Protein AF-A0A7J7EU77-F1 (afdb_monomer_lite)

Structure (mmCIF, N/CA/C/O backbone):
data_AF-A0A7J7EU77-F1
#
_entry.id   AF-A0A7J7EU77-F1
#
loop_
_atom_site.group_PDB
_atom_site.id
_atom_site.type_symbol
_atom_site.label_atom_id
_atom_site.label_alt_id
_atom_site.label_comp_id
_atom_site.label_asym_id
_atom_site.label_entity_id
_atom_site.label_seq_id
_atom_site.pdbx_PDB_ins_code
_atom_site.Cartn_x
_atom_site.Cartn_y
_atom_site.Cartn_z
_atom_site.occupancy
_atom_site.B_iso_or_equiv
_atom_site.auth_seq_id
_atom_site.auth_comp_id
_atom_site.auth_asym_id
_atom_site.auth_atom_id
_atom_site.pdbx_PDB_model_num
ATOM 1 N N . HIS A 1 1 ? -11.192 7.114 7.124 1.00 90.88 1 HIS A N 1
ATOM 2 C CA . HIS A 1 1 ? -9.853 6.701 7.585 1.00 90.88 1 HIS A CA 1
ATOM 3 C C . HIS A 1 1 ? -9.084 7.940 8.050 1.00 90.88 1 HIS A C 1
ATOM 5 O O . HIS A 1 1 ? -9.109 8.918 7.309 1.00 90.88 1 HIS A O 1
ATOM 11 N N . PRO A 1 2 ? -8.477 7.961 9.256 1.00 92.75 2 PRO A N 1
ATOM 12 C CA . PRO A 1 2 ? -7.804 9.153 9.795 1.00 92.75 2 PRO A CA 1
ATOM 13 C C . PRO A 1 2 ? -6.610 9.651 8.966 1.00 92.75 2 PRO A C 1
ATOM 15 O O . PRO A 1 2 ? -6.381 10.853 8.913 1.00 92.75 2 PRO A O 1
ATOM 18 N N . GLY A 1 3 ? -5.889 8.756 8.280 1.00 91.56 3 GLY A N 1
ATOM 19 C CA . GLY A 1 3 ? -4.746 9.103 7.419 1.00 91.56 3 GLY A CA 1
ATOM 20 C C . GLY A 1 3 ? -5.113 9.650 6.032 1.00 91.56 3 GLY A C 1
ATOM 21 O O . GLY A 1 3 ? -4.247 9.738 5.171 1.00 91.56 3 GLY A O 1
ATOM 22 N N . GLY A 1 4 ? -6.386 9.981 5.790 1.00 96.06 4 GLY A N 1
ATOM 23 C CA . GLY A 1 4 ? -6.882 10.405 4.477 1.00 96.06 4 GLY A CA 1
ATOM 24 C C . GLY A 1 4 ? -7.271 9.240 3.561 1.00 96.06 4 GLY A C 1
ATOM 25 O O . GLY A 1 4 ? -7.114 8.069 3.918 1.00 96.06 4 GLY A O 1
ATOM 26 N N . GLU A 1 5 ? -7.842 9.571 2.399 1.00 95.00 5 GLU A N 1
ATOM 27 C CA . GLU A 1 5 ? -8.309 8.594 1.400 1.00 95.00 5 GLU A CA 1
ATOM 28 C C . GLU A 1 5 ? -7.239 8.200 0.377 1.00 95.00 5 GLU A C 1
ATOM 30 O O . GLU A 1 5 ? -7.287 7.087 -0.139 1.00 95.00 5 GLU A O 1
ATOM 35 N N . GLU A 1 6 ? -6.268 9.080 0.108 1.00 94.94 6 GLU A N 1
ATOM 36 C CA . GLU A 1 6 ? -5.254 8.867 -0.933 1.00 94.94 6 GLU A CA 1
ATOM 37 C C . GLU A 1 6 ? -4.484 7.565 -0.701 1.00 94.94 6 GLU A C 1
ATOM 39 O O . GLU A 1 6 ? -4.427 6.711 -1.578 1.00 94.94 6 GLU A O 1
ATOM 44 N N . VAL A 1 7 ? -4.032 7.352 0.536 1.00 93.31 7 VAL A N 1
ATOM 45 C CA . VAL A 1 7 ? -3.295 6.148 0.946 1.00 93.31 7 VAL A CA 1
ATOM 46 C C . VAL A 1 7 ? -4.091 4.855 0.759 1.00 93.31 7 VAL A C 1
ATOM 48 O O . VAL A 1 7 ? -3.511 3.793 0.567 1.00 93.31 7 VAL A O 1
ATOM 51 N N . LEU A 1 8 ? -5.426 4.922 0.798 1.00 94.50 8 LEU A N 1
ATOM 52 C CA . LEU A 1 8 ? -6.279 3.765 0.518 1.00 94.50 8 LEU A CA 1
ATOM 53 C C . LEU A 1 8 ? -6.445 3.555 -0.985 1.00 94.50 8 LEU A C 1
ATOM 55 O O . LEU A 1 8 ? -6.497 2.419 -1.448 1.00 94.50 8 LEU A O 1
ATOM 59 N N . ARG A 1 9 ? -6.545 4.650 -1.744 1.00 94.81 9 ARG A N 1
ATOM 60 C CA . ARG A 1 9 ? -6.725 4.615 -3.194 1.00 94.81 9 ARG A CA 1
ATOM 61 C C . ARG A 1 9 ? -5.478 4.099 -3.904 1.00 94.81 9 ARG A C 1
ATOM 63 O O . ARG A 1 9 ? -5.613 3.327 -4.845 1.00 94.81 9 ARG A O 1
ATOM 70 N N . GLU A 1 10 ? -4.294 4.473 -3.429 1.00 93.50 10 GLU A N 1
ATOM 71 C CA . GLU A 1 10 ? -3.010 3.981 -3.943 1.00 93.50 10 GLU A CA 1
ATOM 72 C C . GLU A 1 10 ? -2.854 2.460 -3.799 1.00 93.50 10 GLU A C 1
ATOM 74 O O . GLU A 1 10 ? -2.223 1.829 -4.640 1.00 93.50 10 GLU A O 1
ATOM 79 N N . GLN A 1 11 ? -3.455 1.866 -2.763 1.00 93.12 11 GLN A N 1
ATOM 80 C CA . GLN A 1 11 ? -3.389 0.427 -2.479 1.00 93.12 11 GLN A CA 1
ATOM 81 C C . GLN A 1 11 ? -4.646 -0.342 -2.931 1.00 93.12 11 GLN A C 1
ATOM 83 O O . GLN A 1 11 ? -4.772 -1.547 -2.702 1.00 93.12 11 GLN A O 1
ATOM 88 N N . ALA A 1 12 ? -5.612 0.336 -3.559 1.00 93.81 12 ALA A N 1
ATOM 89 C CA . ALA A 1 12 ? -6.883 -0.267 -3.934 1.00 93.81 12 ALA A CA 1
ATOM 90 C C . ALA A 1 12 ? -6.695 -1.379 -4.981 1.00 93.81 12 ALA A C 1
ATOM 92 O O . ALA A 1 12 ? -6.068 -1.185 -6.018 1.00 93.81 12 ALA A O 1
ATOM 93 N N . GLY A 1 13 ? -7.291 -2.547 -4.724 1.00 92.56 13 GLY A N 1
ATOM 94 C CA . GLY A 1 13 ? -7.201 -3.711 -5.612 1.00 92.56 13 GLY A CA 1
ATOM 95 C C . GLY A 1 13 ? -5.917 -4.537 -5.465 1.00 92.56 13 GLY A C 1
ATOM 96 O O . GLY A 1 13 ? -5.785 -5.547 -6.153 1.00 92.56 13 GLY A O 1
ATOM 97 N N . GLY A 1 14 ? -5.002 -4.139 -4.576 1.00 91.69 14 GLY A N 1
ATOM 98 C CA . GLY A 1 14 ? -3.803 -4.896 -4.217 1.00 91.69 14 GLY A CA 1
ATOM 99 C C . GLY A 1 14 ? -3.865 -5.494 -2.808 1.00 91.69 14 GLY A C 1
ATOM 100 O O . GLY A 1 14 ? -4.875 -5.391 -2.109 1.00 91.69 14 GLY A O 1
ATOM 101 N N . ASP A 1 15 ? -2.760 -6.116 -2.395 1.00 93.69 15 ASP A N 1
ATOM 102 C CA . ASP A 1 15 ? -2.511 -6.465 -0.995 1.00 93.69 15 ASP A CA 1
ATOM 103 C C . ASP A 1 15 ? -1.801 -5.298 -0.301 1.00 93.69 15 ASP A C 1
ATOM 105 O O . ASP A 1 15 ? -0.724 -4.890 -0.723 1.00 93.69 15 ASP A O 1
ATOM 109 N N . ALA A 1 16 ? -2.411 -4.764 0.756 1.00 94.19 16 ALA A N 1
ATOM 110 C CA . ALA A 1 16 ? -1.887 -3.627 1.516 1.00 94.19 16 ALA A CA 1
ATOM 111 C C . ALA A 1 16 ? -1.308 -4.050 2.880 1.00 94.19 16 ALA A C 1
ATOM 113 O O . ALA A 1 16 ? -1.199 -3.222 3.787 1.00 94.19 16 ALA A O 1
ATOM 114 N N . THR A 1 17 ? -1.001 -5.343 3.064 1.00 93.88 17 THR A N 1
ATOM 115 C CA . THR A 1 17 ? -0.607 -5.903 4.366 1.00 93.88 17 THR A CA 1
ATOM 116 C C . THR A 1 17 ? 0.692 -5.274 4.875 1.00 93.88 17 THR A C 1
ATOM 118 O O . THR A 1 17 ? 0.768 -4.895 6.041 1.00 93.88 17 THR A O 1
ATOM 121 N N . GLU A 1 18 ? 1.687 -5.091 4.003 1.00 92.06 18 GLU A N 1
ATOM 122 C CA . GLU A 1 18 ? 2.967 -4.459 4.351 1.00 92.06 18 GLU A CA 1
ATOM 123 C C . GLU A 1 18 ? 2.772 -3.016 4.836 1.00 92.06 18 GLU A C 1
ATOM 125 O O . GLU A 1 18 ? 3.143 -2.694 5.963 1.00 92.06 18 GLU A O 1
ATOM 130 N N . ASN A 1 19 ? 2.106 -2.171 4.039 1.00 92.31 19 ASN A N 1
ATOM 131 C CA . ASN A 1 19 ? 1.818 -0.781 4.405 1.00 92.31 19 ASN A CA 1
ATOM 132 C C . ASN A 1 19 ? 1.010 -0.679 5.707 1.00 92.31 19 ASN A C 1
ATOM 134 O O . ASN A 1 19 ? 1.206 0.245 6.494 1.00 92.31 19 ASN A O 1
ATOM 138 N N . PHE A 1 20 ? 0.082 -1.611 5.942 1.00 94.06 20 PHE A N 1
ATOM 139 C CA . PHE A 1 20 ? -0.734 -1.616 7.151 1.00 94.06 20 PHE A CA 1
ATOM 140 C C . PHE A 1 20 ? 0.085 -1.920 8.415 1.00 94.06 20 PHE A C 1
ATOM 142 O O . PHE A 1 20 ? -0.129 -1.269 9.446 1.00 94.06 20 PHE A O 1
ATOM 149 N N . GLU A 1 21 ? 1.005 -2.887 8.342 1.00 94.25 21 GLU A N 1
ATOM 150 C CA . GLU A 1 21 ? 1.880 -3.269 9.457 1.00 94.25 21 GLU A CA 1
ATOM 151 C C . GLU A 1 21 ? 3.007 -2.250 9.685 1.00 94.25 21 GLU A C 1
ATOM 153 O O . GLU A 1 21 ? 3.304 -1.947 10.839 1.00 94.25 21 GLU A O 1
ATOM 158 N N . ASP A 1 22 ? 3.571 -1.660 8.623 1.00 94.81 22 ASP A N 1
ATOM 159 C CA . ASP A 1 22 ? 4.621 -0.628 8.707 1.00 94.81 22 ASP A CA 1
ATOM 160 C C . ASP A 1 22 ? 4.143 0.631 9.449 1.00 94.81 22 ASP A C 1
ATOM 162 O O . ASP A 1 22 ? 4.846 1.185 10.294 1.00 94.81 22 ASP A O 1
ATOM 166 N N . VAL A 1 23 ? 2.889 1.036 9.222 1.00 93.62 23 VAL A N 1
ATOM 167 C CA . VAL A 1 23 ? 2.271 2.161 9.944 1.00 93.62 23 VAL A CA 1
ATOM 168 C C . VAL A 1 23 ? 2.041 1.842 11.428 1.00 93.62 23 VAL A C 1
ATOM 170 O O . VAL A 1 23 ? 1.982 2.757 12.251 1.00 93.62 23 VAL A O 1
ATOM 173 N N . GLY A 1 24 ? 1.902 0.565 11.799 1.00 94.31 24 GLY A N 1
ATOM 174 C CA . GLY A 1 24 ? 1.698 0.158 13.190 1.00 94.31 24 GLY A CA 1
ATOM 175 C C . GLY A 1 24 ? 0.343 0.592 13.761 1.00 94.31 24 GLY A C 1
ATOM 176 O O . GLY A 1 24 ? 0.271 1.264 14.792 1.00 94.31 24 GLY A O 1
ATOM 177 N N . HIS A 1 25 ? -0.752 0.215 13.096 1.00 94.81 25 HIS A N 1
ATOM 178 C CA . HIS A 1 25 ? -2.111 0.542 13.538 1.00 94.81 25 HIS A CA 1
ATOM 179 C C . HIS A 1 25 ? -2.433 0.000 14.944 1.00 94.81 25 HIS A C 1
ATOM 181 O O . HIS A 1 25 ? -2.039 -1.106 15.320 1.00 94.81 25 HIS A O 1
ATOM 187 N N . SER A 1 26 ? -3.216 0.763 15.715 1.00 96.31 26 SER A N 1
ATOM 188 C CA . SER A 1 26 ? -3.657 0.363 17.056 1.00 96.31 26 SER A CA 1
ATOM 189 C C . SER A 1 26 ? -4.531 -0.898 17.038 1.00 96.31 26 SER A C 1
ATOM 191 O O . SER A 1 26 ? -5.112 -1.275 16.015 1.00 96.31 26 SER A O 1
ATOM 193 N N . THR A 1 27 ? -4.678 -1.539 18.200 1.00 96.31 27 THR A N 1
ATOM 194 C CA . THR A 1 27 ? -5.577 -2.691 18.378 1.00 96.31 27 THR A CA 1
ATOM 195 C C . THR A 1 27 ? -7.002 -2.370 17.949 1.00 96.31 27 THR A C 1
ATOM 197 O O . THR A 1 27 ? -7.603 -3.148 17.218 1.00 96.31 27 THR A O 1
ATOM 200 N N . ASP A 1 28 ? -7.500 -1.192 18.312 1.00 96.69 28 ASP A N 1
ATOM 201 C CA . ASP A 1 28 ? -8.857 -0.752 17.993 1.00 96.69 28 ASP A CA 1
ATOM 202 C C . ASP A 1 28 ? -9.037 -0.565 16.481 1.00 96.69 28 ASP A C 1
ATOM 204 O O . ASP A 1 28 ? -10.058 -0.953 15.918 1.00 96.69 28 ASP A O 1
ATOM 208 N N . ALA A 1 29 ? -8.023 -0.033 15.787 1.00 95.88 29 ALA A N 1
ATOM 209 C CA . ALA A 1 29 ? -8.044 0.085 14.330 1.00 95.88 29 ALA A CA 1
ATOM 210 C C . ALA A 1 29 ? -8.043 -1.295 13.647 1.00 95.88 29 ALA A C 1
ATOM 212 O O . ALA A 1 29 ? -8.757 -1.501 12.663 1.00 95.88 29 ALA A O 1
ATOM 213 N N . ARG A 1 30 ? -7.297 -2.262 14.199 1.00 95.56 30 ARG A N 1
ATOM 214 C CA . ARG A 1 30 ? -7.304 -3.667 13.755 1.00 95.56 30 ARG A CA 1
ATOM 215 C C . ARG A 1 30 ? -8.617 -4.384 14.063 1.00 95.56 30 ARG A C 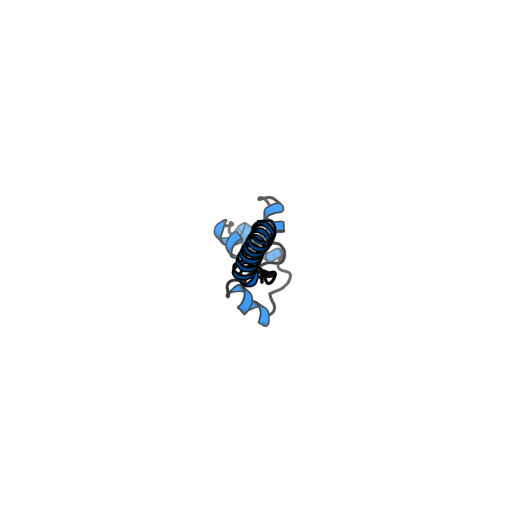1
ATOM 217 O O . ARG A 1 30 ? -8.985 -5.310 13.351 1.00 95.56 30 ARG A O 1
ATOM 224 N N . GLU A 1 31 ? -9.330 -4.010 15.119 1.00 97.00 31 GLU A N 1
ATOM 225 C CA . GLU A 1 31 ? -10.671 -4.539 15.378 1.00 97.00 31 GLU A CA 1
ATOM 226 C C . GLU A 1 31 ? -11.711 -3.920 14.451 1.00 97.00 31 GLU A C 1
ATOM 228 O O . GLU A 1 31 ? -12.551 -4.638 13.908 1.00 97.00 31 GLU A O 1
ATOM 233 N N . LEU A 1 32 ? -11.608 -2.617 14.189 1.00 96.38 32 LEU A N 1
ATOM 234 C CA . LEU A 1 32 ? -12.469 -1.929 13.239 1.00 96.38 32 LEU A CA 1
ATOM 235 C C . LEU A 1 32 ? -12.320 -2.509 11.824 1.00 96.38 32 LEU A C 1
ATOM 237 O O . LEU A 1 32 ? -13.330 -2.704 11.151 1.00 96.38 32 LEU A O 1
ATOM 241 N N . SER A 1 33 ? -11.107 -2.858 11.378 1.00 94.44 33 SER A N 1
ATOM 242 C CA . SER A 1 33 ? -10.900 -3.453 10.046 1.00 94.44 33 SER A CA 1
ATOM 243 C C . SER A 1 33 ? -11.670 -4.764 9.849 1.00 94.44 33 SER A C 1
ATOM 245 O O . SER A 1 33 ? -12.192 -5.006 8.761 1.00 94.44 33 SER A O 1
ATOM 247 N N . LYS A 1 34 ? -11.848 -5.565 10.911 1.00 96.25 34 LYS A N 1
ATOM 248 C CA . LYS A 1 34 ? -12.616 -6.822 10.864 1.00 96.25 34 LYS A CA 1
ATOM 249 C C . LYS A 1 34 ? -14.078 -6.605 10.484 1.00 96.25 34 LYS A C 1
ATOM 251 O O . LYS A 1 34 ? -14.673 -7.474 9.856 1.00 96.25 34 LYS A O 1
ATOM 256 N N . THR A 1 35 ? -14.654 -5.451 10.828 1.00 97.62 35 THR A N 1
ATOM 257 C CA . THR A 1 35 ? -16.044 -5.120 10.466 1.00 97.62 35 THR A CA 1
ATOM 258 C C . THR A 1 35 ? -16.234 -4.841 8.973 1.00 97.62 35 THR A C 1
ATOM 260 O O . THR A 1 35 ? -17.359 -4.904 8.487 1.00 97.62 35 THR A O 1
ATOM 263 N N . PHE A 1 36 ? -15.146 -4.587 8.236 1.00 96.31 36 PHE A N 1
ATOM 264 C CA . PHE A 1 36 ? -15.153 -4.330 6.794 1.00 96.31 36 PHE A CA 1
ATOM 265 C C . PHE A 1 36 ? -14.729 -5.544 5.950 1.00 96.31 36 PHE A C 1
ATOM 267 O O . PHE A 1 36 ? -14.577 -5.423 4.735 1.00 96.31 36 PHE A O 1
ATOM 274 N N . ILE A 1 37 ? -14.548 -6.722 6.559 1.00 96.56 37 ILE A N 1
ATOM 275 C CA . ILE A 1 37 ? -14.246 -7.955 5.823 1.00 96.56 37 ILE A CA 1
ATOM 276 C C . ILE A 1 37 ? -15.492 -8.396 5.048 1.00 96.56 37 ILE A C 1
ATOM 278 O O . ILE A 1 37 ? -16.528 -8.698 5.636 1.00 96.56 37 ILE A O 1
ATOM 282 N N . ILE A 1 38 ? -15.371 -8.477 3.722 1.00 97.50 38 ILE A N 1
ATOM 283 C CA . ILE A 1 38 ? -16.440 -8.941 2.818 1.00 97.50 38 ILE A CA 1
ATOM 284 C C . ILE A 1 38 ? -16.179 -10.338 2.232 1.00 97.50 38 ILE A C 1
ATOM 286 O O . ILE A 1 38 ? -17.054 -10.910 1.587 1.00 97.50 38 ILE A O 1
ATOM 290 N N . GLY A 1 39 ? -14.985 -10.893 2.443 1.00 96.88 39 GLY A N 1
ATOM 291 C CA . GLY A 1 39 ? -14.565 -12.187 1.916 1.00 96.88 39 GLY A CA 1
ATOM 292 C C . GLY A 1 39 ? -13.071 -12.427 2.121 1.00 96.88 39 GLY A C 1
ATOM 293 O O . GLY A 1 39 ? -12.383 -11.618 2.742 1.00 96.88 39 GLY A O 1
ATOM 294 N N . GLU A 1 40 ? -12.573 -13.534 1.578 1.00 95.62 40 GLU A N 1
ATOM 295 C CA . GLU A 1 40 ? -11.152 -13.889 1.588 1.00 95.62 40 GLU A CA 1
ATOM 296 C C . GLU A 1 40 ? -10.643 -14.104 0.162 1.00 95.62 40 GLU A C 1
ATOM 298 O O . GLU A 1 40 ? -11.410 -14.448 -0.740 1.00 95.62 40 GLU A O 1
ATOM 303 N N . LEU A 1 41 ? -9.331 -13.947 -0.036 1.00 94.12 41 LEU A N 1
ATOM 304 C CA . LEU A 1 41 ? -8.713 -14.216 -1.329 1.00 94.12 41 LEU A CA 1
ATOM 305 C C . LEU A 1 41 ? -8.868 -15.692 -1.726 1.00 94.12 41 LEU A C 1
ATOM 307 O O . LEU A 1 41 ? -8.685 -16.603 -0.902 1.00 94.12 41 LEU A O 1
ATOM 311 N N . HIS A 1 42 ? -9.142 -15.906 -3.015 1.00 94.69 42 HIS A N 1
ATOM 312 C CA . HIS A 1 42 ? -9.240 -17.224 -3.629 1.00 94.69 42 HIS A CA 1
ATOM 313 C C . HIS A 1 42 ? -7.975 -18.060 -3.351 1.00 94.69 42 HIS A C 1
ATOM 315 O O . HIS A 1 42 ? -6.863 -17.532 -3.452 1.00 94.69 42 HIS A O 1
ATOM 321 N N . PRO A 1 43 ? -8.102 -19.356 -3.001 1.00 92.06 43 PRO A N 1
ATOM 322 C CA . PRO A 1 43 ? -6.965 -20.201 -2.627 1.00 92.06 43 PRO A CA 1
ATOM 323 C C . PRO A 1 43 ? -5.840 -20.219 -3.671 1.00 92.06 43 PRO A C 1
ATOM 325 O O . PRO A 1 43 ? -4.669 -20.176 -3.293 1.00 92.06 43 PRO A O 1
ATOM 328 N N . ASP A 1 44 ? -6.178 -20.202 -4.961 1.00 92.44 44 ASP A N 1
ATOM 329 C CA . ASP A 1 44 ? -5.193 -20.223 -6.054 1.00 92.44 44 ASP A CA 1
ATOM 330 C C . ASP A 1 44 ? -4.313 -18.960 -6.098 1.00 92.44 44 ASP A C 1
ATOM 332 O O . ASP A 1 44 ? -3.141 -19.017 -6.485 1.00 92.44 44 ASP A O 1
ATOM 336 N N . ASP A 1 45 ? -4.848 -17.821 -5.651 1.00 90.12 45 ASP A N 1
ATOM 337 C CA . ASP A 1 45 ? -4.161 -16.529 -5.693 1.00 90.12 45 ASP A CA 1
ATOM 338 C C . ASP A 1 45 ? -3.333 -16.251 -4.433 1.00 90.12 45 ASP A C 1
ATOM 340 O O 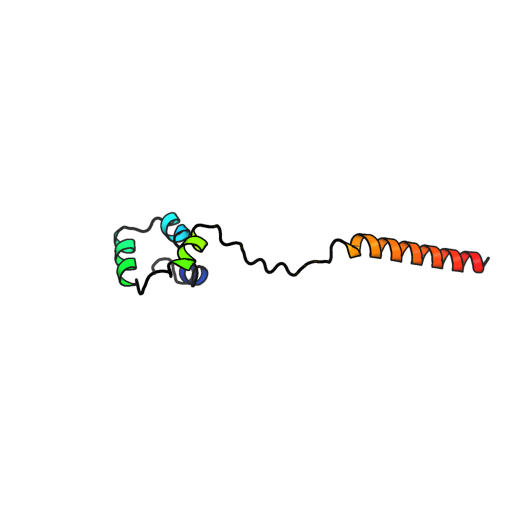. ASP A 1 45 ? -2.403 -15.448 -4.483 1.00 90.12 45 ASP A O 1
ATOM 344 N N . ARG A 1 46 ? -3.569 -16.966 -3.322 1.00 88.94 46 ARG A N 1
ATOM 345 C CA . ARG A 1 46 ? -2.802 -16.796 -2.066 1.00 88.94 46 ARG A CA 1
ATOM 346 C C . ARG A 1 46 ? -1.296 -16.952 -2.271 1.00 88.94 46 ARG A C 1
ATOM 348 O O . ARG A 1 46 ? -0.502 -16.220 -1.693 1.00 88.94 46 ARG A O 1
ATOM 355 N N . SER A 1 47 ? -0.899 -17.872 -3.148 1.00 87.06 47 SER A N 1
ATOM 356 C CA . SER A 1 47 ? 0.511 -18.115 -3.477 1.00 87.06 47 SER A CA 1
ATOM 357 C C . SER A 1 47 ? 1.161 -17.007 -4.319 1.00 87.06 47 SER A C 1
ATOM 359 O O . SER A 1 47 ? 2.387 -16.976 -4.431 1.00 87.06 47 SER A O 1
ATOM 361 N N . LYS A 1 48 ? 0.368 -16.133 -4.953 1.00 83.06 48 LYS A N 1
ATOM 362 C CA . LYS A 1 48 ? 0.853 -15.027 -5.792 1.00 83.06 48 LYS A CA 1
ATOM 363 C C . LYS A 1 48 ? 1.206 -13.788 -4.974 1.00 83.06 48 LYS A C 1
ATOM 365 O O . L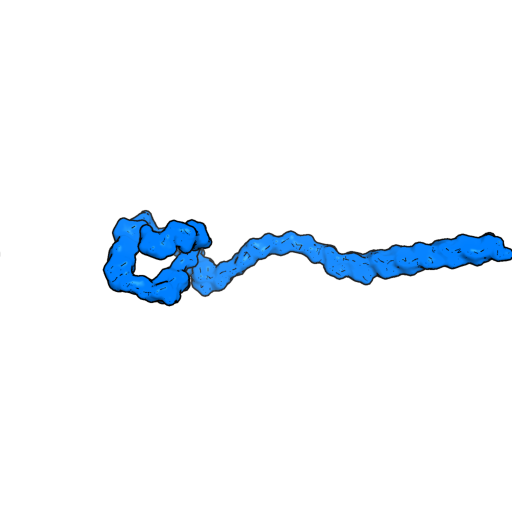YS A 1 48 ? 2.011 -13.007 -5.445 1.00 83.06 48 LYS A O 1
ATOM 370 N N . ILE A 1 49 ? 0.644 -13.638 -3.771 1.00 78.62 49 ILE A N 1
ATOM 371 C CA . ILE A 1 49 ? 0.963 -12.527 -2.858 1.00 78.62 49 ILE A CA 1
ATOM 372 C C . ILE A 1 49 ? 2.270 -12.780 -2.091 1.00 78.62 49 ILE A C 1
ATOM 374 O O . ILE A 1 49 ? 3.009 -11.858 -1.780 1.00 78.62 49 ILE A O 1
ATOM 378 N N . THR A 1 50 ? 2.567 -14.046 -1.770 1.00 64.19 50 THR A N 1
ATOM 379 C CA . THR A 1 50 ? 3.812 -14.434 -1.073 1.00 64.19 50 THR A CA 1
ATOM 380 C C . THR A 1 50 ? 5.031 -14.392 -1.989 1.00 64.19 50 THR A C 1
ATOM 382 O O . THR A 1 50 ? 6.164 -14.243 -1.535 1.00 64.19 50 THR A O 1
ATOM 385 N N . ARG A 1 51 ? 4.808 -14.562 -3.291 1.00 56.97 51 ARG A N 1
ATOM 386 C CA . ARG A 1 51 ? 5.834 -14.319 -4.296 1.00 56.97 51 ARG A CA 1
ATOM 387 C C . ARG A 1 51 ? 5.827 -12.813 -4.549 1.00 56.97 51 ARG A C 1
ATOM 389 O O . ARG A 1 51 ? 4.731 -12.283 -4.696 1.00 56.97 51 ARG A O 1
ATOM 396 N N . PRO A 1 52 ? 6.982 -12.120 -4.579 1.00 53.62 52 PRO A N 1
ATOM 397 C CA . PRO A 1 52 ? 6.991 -10.731 -5.018 1.00 53.62 52 PRO A CA 1
ATOM 398 C C . PRO A 1 52 ? 6.241 -10.709 -6.341 1.00 53.62 52 PRO A C 1
ATOM 400 O O . PRO A 1 52 ? 6.570 -11.508 -7.224 1.00 53.62 52 PRO A O 1
ATOM 403 N N . ALA A 1 53 ? 5.171 -9.911 -6.412 1.00 53.50 53 ALA A N 1
ATOM 404 C CA . ALA A 1 53 ? 4.417 -9.750 -7.637 1.00 53.50 53 ALA A CA 1
ATOM 405 C C . ALA A 1 53 ? 5.461 -9.477 -8.712 1.00 53.50 53 ALA A C 1
ATOM 407 O O . ALA A 1 53 ? 6.185 -8.483 -8.615 1.00 53.50 53 ALA A O 1
ATOM 408 N N . GLU A 1 54 ? 5.620 -10.412 -9.655 1.00 49.16 54 GLU A N 1
ATOM 409 C CA . GLU A 1 54 ? 6.363 -10.138 -10.868 1.00 49.16 54 GLU A CA 1
ATOM 410 C C . GLU A 1 54 ? 5.653 -8.923 -11.416 1.00 49.16 54 GLU A C 1
ATOM 412 O O . GLU A 1 54 ? 4.497 -8.999 -11.844 1.00 49.16 54 GLU A O 1
ATOM 417 N N . THR A 1 55 ? 6.288 -7.769 -11.234 1.00 47.69 55 THR A N 1
ATOM 418 C CA . THR A 1 55 ? 5.839 -6.529 -11.807 1.00 47.69 55 THR A CA 1
ATOM 419 C C . THR A 1 55 ? 5.559 -6.901 -13.244 1.00 47.69 55 THR A C 1
ATOM 421 O O . THR A 1 55 ? 6.455 -7.330 -13.969 1.00 47.69 55 THR A O 1
ATOM 424 N N . LEU A 1 56 ? 4.298 -6.794 -13.653 1.00 48.25 56 LEU A N 1
ATOM 425 C CA . LEU A 1 56 ? 3.958 -6.700 -15.057 1.00 48.25 56 LEU A CA 1
ATOM 426 C C . LEU A 1 56 ? 4.504 -5.342 -15.510 1.00 48.25 56 LEU A C 1
ATOM 428 O O . LEU A 1 56 ? 3.769 -4.419 -15.843 1.00 48.25 56 LEU A O 1
ATOM 432 N N . ILE A 1 57 ? 5.833 -5.211 -15.507 1.00 44.53 57 ILE A N 1
ATOM 433 C CA . ILE A 1 57 ? 6.528 -4.541 -16.576 1.00 44.53 57 ILE A CA 1
ATOM 434 C C . ILE A 1 57 ? 6.000 -5.260 -17.807 1.00 44.53 57 ILE A C 1
ATOM 436 O O . ILE A 1 57 ? 6.480 -6.321 -18.196 1.00 44.53 57 ILE A O 1
ATOM 440 N N . THR A 1 58 ? 4.960 -4.680 -18.405 1.00 40.62 58 THR A N 1
ATOM 441 C CA . THR A 1 58 ? 4.853 -4.644 -19.851 1.00 40.62 58 THR A CA 1
ATOM 4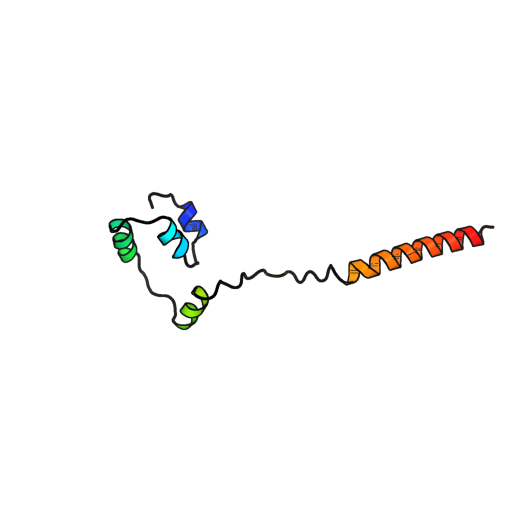42 C C . THR A 1 58 ? 6.196 -4.097 -20.302 1.00 40.62 58 THR A C 1
ATOM 444 O O . THR A 1 58 ? 6.397 -2.890 -20.431 1.00 40.62 58 THR A O 1
ATOM 447 N N . THR A 1 59 ? 7.171 -4.992 -20.442 1.00 45.34 59 THR A N 1
ATOM 448 C CA . THR A 1 59 ? 8.307 -4.778 -21.298 1.00 45.34 59 THR A CA 1
ATOM 449 C C . THR A 1 59 ? 7.651 -4.602 -22.651 1.00 45.34 59 THR A C 1
ATOM 451 O O . THR A 1 59 ? 7.289 -5.571 -23.316 1.00 45.34 59 THR A O 1
ATOM 454 N N . VAL A 1 60 ? 7.395 -3.347 -23.025 1.00 48.59 60 VAL A N 1
ATOM 455 C CA . VAL A 1 60 ? 7.464 -2.994 -24.433 1.00 48.59 60 VAL A CA 1
ATOM 456 C C . VAL A 1 60 ? 8.771 -3.613 -24.881 1.00 48.59 60 VAL A C 1
ATOM 458 O O . VAL A 1 60 ? 9.825 -3.238 -24.364 1.00 48.59 60 VAL A O 1
ATOM 461 N N . ASP A 1 61 ? 8.662 -4.675 -25.672 1.00 52.72 61 ASP A N 1
ATOM 462 C CA . ASP A 1 61 ? 9.786 -5.389 -26.245 1.00 52.72 61 ASP A CA 1
ATOM 463 C C . ASP A 1 61 ? 10.623 -4.327 -26.958 1.00 52.72 61 ASP A C 1
ATOM 465 O O . ASP A 1 61 ? 10.283 -3.820 -28.027 1.00 52.72 61 ASP A O 1
ATOM 469 N N . SER A 1 62 ? 11.614 -3.805 -26.237 1.00 53.81 62 SER A N 1
ATOM 470 C CA . SER A 1 62 ? 12.465 -2.729 -26.705 1.00 53.81 62 SER A CA 1
ATOM 471 C C . SER A 1 62 ? 13.584 -3.420 -27.438 1.00 53.81 62 SER A C 1
ATOM 473 O O . SER A 1 62 ? 14.735 -3.444 -27.009 1.00 53.81 62 SER A O 1
ATOM 475 N N . ASP A 1 63 ? 13.209 -3.949 -28.594 1.00 58.16 63 ASP A N 1
ATOM 476 C CA . ASP A 1 63 ? 14.071 -4.488 -29.632 1.00 58.16 63 ASP A CA 1
ATOM 477 C C . ASP A 1 63 ? 14.988 -3.390 -30.225 1.00 58.16 63 ASP A C 1
ATOM 479 O O . ASP A 1 63 ? 15.579 -3.550 -31.282 1.00 58.16 63 ASP A O 1
ATOM 483 N N . SER A 1 64 ? 15.123 -2.223 -29.578 1.00 59.09 64 SER A N 1
ATOM 484 C CA . SER A 1 64 ? 15.853 -1.041 -30.046 1.00 59.09 64 SER A CA 1
ATOM 485 C C . SER A 1 64 ? 17.363 -1.090 -29.794 1.00 59.09 64 SER A C 1
ATOM 487 O O . SER A 1 64 ? 18.096 -0.290 -30.376 1.00 59.09 64 SER A O 1
ATOM 489 N N . SER A 1 65 ? 17.857 -2.034 -28.986 1.00 67.88 65 SER A N 1
ATOM 490 C CA . SER A 1 65 ? 19.273 -2.077 -28.581 1.00 67.88 65 SER A CA 1
ATOM 491 C C . SER A 1 65 ? 20.190 -2.819 -29.566 1.00 67.88 65 SER A C 1
ATOM 493 O O . SER A 1 65 ? 21.349 -2.439 -29.725 1.00 67.88 65 SER A O 1
ATOM 495 N N . TRP A 1 66 ? 19.707 -3.859 -30.257 1.00 71.94 66 TRP A N 1
ATOM 496 C CA . TRP A 1 66 ? 20.567 -4.709 -31.097 1.00 71.94 66 TRP A CA 1
ATOM 497 C C . TRP A 1 66 ? 20.768 -4.161 -32.518 1.00 71.94 66 TRP A C 1
ATOM 499 O O . TRP A 1 66 ? 21.903 -4.020 -32.973 1.00 71.94 66 TRP A O 1
ATOM 509 N N . TRP A 1 67 ? 19.690 -3.804 -33.222 1.00 77.19 67 TRP A N 1
ATOM 510 C CA . TRP A 1 67 ? 19.782 -3.341 -34.615 1.00 77.19 67 TRP A CA 1
ATOM 511 C C . TRP A 1 67 ? 20.396 -1.942 -34.731 1.00 77.19 67 TRP A C 1
ATOM 513 O O . TRP A 1 67 ? 21.222 -1.707 -35.611 1.00 77.19 67 TRP A O 1
ATOM 523 N N . THR A 1 68 ? 20.069 -1.030 -33.812 1.00 80.12 68 THR A N 1
ATOM 524 C CA . THR A 1 68 ? 20.566 0.355 -33.817 1.00 80.12 68 THR A CA 1
ATOM 525 C C . THR A 1 68 ? 22.093 0.413 -33.730 1.00 80.12 68 THR A C 1
ATOM 527 O O . THR A 1 68 ? 22.723 1.223 -34.411 1.00 80.12 68 THR A O 1
ATOM 530 N N . ASN A 1 69 ? 22.700 -0.502 -32.966 1.00 82.38 69 ASN A N 1
ATOM 531 C CA . ASN A 1 69 ? 24.146 -0.546 -32.755 1.00 82.38 69 ASN A CA 1
ATOM 532 C C . ASN A 1 69 ? 24.937 -0.993 -34.003 1.00 82.38 69 ASN A C 1
ATOM 534 O O . ASN A 1 69 ? 26.130 -0.728 -34.095 1.00 82.38 69 ASN A O 1
ATOM 538 N N . TRP A 1 70 ? 24.290 -1.639 -34.977 1.00 84.69 70 TRP A N 1
ATOM 539 C CA . TRP A 1 70 ? 24.935 -2.107 -36.215 1.00 84.69 70 TRP A CA 1
ATOM 540 C C . TRP A 1 70 ? 24.496 -1.303 -37.439 1.00 84.69 70 TRP A C 1
ATOM 542 O O . TRP A 1 70 ? 25.310 -0.983 -38.305 1.00 84.69 70 TRP A O 1
ATOM 552 N N . VAL A 1 71 ? 23.217 -0.934 -37.500 1.00 89.00 71 VAL A N 1
ATOM 553 C CA . VAL A 1 71 ? 22.631 -0.242 -38.650 1.00 89.00 71 VAL A CA 1
ATOM 554 C C . VAL A 1 71 ? 23.123 1.202 -38.740 1.00 89.00 71 VAL A C 1
ATOM 556 O O . VAL A 1 71 ? 23.475 1.646 -39.832 1.00 89.00 71 VAL A O 1
ATOM 559 N N . ILE A 1 72 ? 23.225 1.927 -37.619 1.00 87.00 72 ILE A N 1
ATOM 560 C CA . ILE A 1 72 ? 23.702 3.320 -37.640 1.00 87.00 72 ILE A CA 1
ATOM 561 C C . ILE A 1 72 ? 25.164 3.411 -38.117 1.00 87.00 72 ILE A C 1
ATOM 563 O O . ILE A 1 72 ? 25.421 4.190 -39.040 1.00 87.00 72 ILE A O 1
ATOM 567 N N . PRO A 1 73 ? 26.122 2.620 -37.583 1.00 89.56 73 PRO A N 1
ATOM 568 C CA . PRO A 1 73 ? 27.494 2.629 -38.093 1.00 89.56 73 PRO A CA 1
ATOM 569 C C . PRO A 1 73 ? 27.610 2.185 -39.557 1.00 89.56 73 PRO A C 1
ATOM 571 O O . PRO A 1 73 ? 28.425 2.726 -40.301 1.00 89.56 73 PRO A O 1
ATOM 574 N N . ALA A 1 74 ? 26.790 1.226 -39.999 1.00 92.25 74 ALA A N 1
ATOM 575 C CA . ALA A 1 74 ? 26.808 0.770 -41.387 1.00 92.25 74 ALA A CA 1
ATOM 576 C C . ALA A 1 74 ? 26.338 1.865 -42.358 1.00 92.25 74 ALA A C 1
ATOM 578 O O . ALA A 1 74 ? 26.980 2.096 -43.384 1.00 92.25 74 ALA A O 1
ATOM 579 N N . ILE A 1 75 ?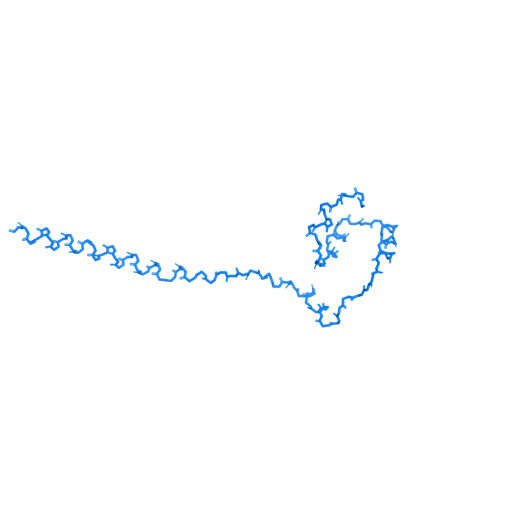 25.251 2.574 -42.025 1.00 93.31 75 ILE A N 1
ATOM 580 C CA . ILE A 1 75 ? 24.730 3.674 -42.849 1.00 93.31 75 ILE A CA 1
ATOM 581 C C . ILE A 1 75 ? 25.727 4.836 -42.891 1.00 93.31 75 ILE A C 1
ATOM 583 O O . ILE A 1 75 ? 25.977 5.377 -43.969 1.00 93.31 75 ILE A O 1
ATOM 587 N N . SER A 1 76 ? 26.335 5.206 -41.758 1.00 93.00 76 SER A N 1
ATOM 588 C CA . SER A 1 76 ? 27.301 6.312 -41.723 1.00 93.00 76 SER A CA 1
ATOM 589 C C . SER A 1 76 ? 28.534 6.026 -42.589 1.00 93.00 76 SER A C 1
ATOM 591 O O . SER A 1 76 ? 28.940 6.885 -43.373 1.00 93.00 76 SER A O 1
ATOM 593 N N . ALA A 1 77 ? 29.072 4.802 -42.538 1.00 94.81 77 ALA A N 1
ATOM 594 C CA . ALA A 1 77 ? 30.181 4.382 -43.392 1.00 94.81 77 ALA A CA 1
ATOM 595 C C . ALA A 1 77 ? 29.814 4.420 -44.887 1.00 94.81 77 ALA A C 1
ATOM 597 O O . ALA A 1 77 ? 30.617 4.864 -45.709 1.00 94.81 77 ALA A O 1
ATOM 598 N N . LEU A 1 78 ? 28.590 4.010 -45.242 1.00 95.56 78 LEU A N 1
ATOM 599 C CA . LEU A 1 78 ? 28.104 4.014 -46.626 1.00 95.56 78 LEU A CA 1
ATOM 600 C C . LEU A 1 78 ? 27.989 5.443 -47.177 1.00 95.56 78 LEU A C 1
ATOM 602 O O . LEU A 1 78 ? 28.420 5.706 -48.299 1.00 95.56 78 LEU A O 1
ATOM 606 N N . VAL A 1 79 ? 27.483 6.385 -46.375 1.00 96.00 79 VAL A N 1
ATOM 607 C CA . VAL A 1 79 ? 27.392 7.807 -46.753 1.00 96.00 79 VAL A CA 1
ATOM 608 C C . VAL A 1 79 ? 28.778 8.408 -46.987 1.00 96.00 79 VAL A C 1
ATOM 610 O O . VAL A 1 79 ? 28.990 9.070 -48.004 1.00 96.00 79 VAL A O 1
ATOM 613 N N . VAL A 1 80 ? 29.739 8.146 -46.095 1.00 95.69 80 VAL A N 1
ATOM 614 C CA . VAL A 1 80 ? 31.124 8.629 -46.248 1.00 95.69 80 VAL A CA 1
ATOM 615 C C . VAL A 1 80 ? 31.778 8.033 -47.495 1.00 95.69 80 VAL A C 1
ATOM 617 O O . VAL A 1 80 ? 32.409 8.761 -48.260 1.00 95.69 80 VAL A O 1
ATOM 620 N N . ALA A 1 81 ? 31.590 6.737 -47.750 1.00 94.81 81 ALA A N 1
ATOM 621 C CA . ALA A 1 81 ? 32.118 6.081 -48.943 1.00 94.81 81 ALA A CA 1
ATOM 622 C C . ALA A 1 81 ? 31.495 6.633 -50.236 1.00 94.81 81 ALA A C 1
ATOM 624 O O . ALA A 1 81 ? 32.205 6.825 -51.222 1.00 94.81 81 ALA A O 1
ATOM 625 N N . LEU A 1 82 ? 30.189 6.927 -50.237 1.00 94.94 82 LEU A N 1
ATOM 626 C CA . LEU A 1 82 ? 29.507 7.532 -51.381 1.00 94.94 82 LEU A CA 1
ATOM 627 C C . LEU A 1 82 ? 30.021 8.953 -51.647 1.00 94.94 82 LEU A C 1
ATOM 629 O O . LEU A 1 82 ? 30.311 9.283 -52.793 1.00 94.94 82 LEU A O 1
ATOM 633 N N . MET A 1 83 ? 30.184 9.764 -50.596 1.00 94.38 83 MET A N 1
ATOM 634 C CA . MET A 1 83 ? 30.769 11.107 -50.691 1.00 94.38 83 MET A CA 1
ATOM 635 C C . MET A 1 83 ? 32.199 11.063 -51.226 1.00 94.38 83 MET A C 1
ATOM 637 O O . MET A 1 83 ? 32.525 11.808 -52.144 1.00 94.38 83 MET A O 1
ATOM 641 N N . TYR A 1 84 ? 33.032 10.151 -50.716 1.00 94.00 84 TYR A N 1
ATOM 642 C CA . TYR A 1 84 ? 34.389 9.956 -51.224 1.00 94.00 84 TYR A CA 1
ATOM 643 C C . TYR A 1 84 ? 34.388 9.531 -52.695 1.00 94.00 84 TYR A C 1
ATOM 645 O O . TYR A 1 84 ? 35.158 10.058 -53.491 1.00 94.00 84 TYR A O 1
ATOM 653 N N . ARG A 1 85 ? 33.492 8.615 -53.083 1.00 95.00 85 ARG A N 1
ATOM 654 C CA . ARG A 1 85 ? 33.379 8.152 -54.470 1.00 95.00 85 ARG A CA 1
ATOM 655 C C . ARG A 1 85 ? 32.921 9.262 -55.414 1.00 95.00 85 ARG A C 1
ATOM 657 O O . ARG A 1 85 ? 33.410 9.300 -56.535 1.00 95.00 85 ARG A O 1
ATOM 664 N N . ILE A 1 86 ? 32.003 10.132 -54.988 1.00 93.75 86 ILE A N 1
ATOM 665 C CA . ILE A 1 86 ? 31.576 11.303 -55.772 1.00 93.75 86 ILE A CA 1
ATOM 666 C C . ILE A 1 86 ? 32.746 12.276 -55.921 1.00 93.75 86 ILE A C 1
ATOM 668 O O . ILE A 1 86 ? 33.119 12.578 -57.045 1.00 93.75 86 ILE A O 1
ATOM 672 N N . TYR A 1 87 ? 33.394 12.651 -54.814 1.00 93.56 87 TYR A N 1
ATOM 673 C CA . TYR A 1 87 ? 34.542 13.560 -54.820 1.00 93.56 87 TYR A CA 1
ATOM 674 C C . TYR A 1 87 ? 35.671 13.073 -55.745 1.00 93.56 87 TYR A C 1
ATOM 676 O O . TYR A 1 87 ? 36.130 13.812 -56.602 1.00 93.56 87 TYR A O 1
ATOM 684 N N . VAL A 1 88 ? 36.062 11.799 -55.638 1.00 91.88 88 VAL A N 1
ATOM 685 C CA . VAL A 1 88 ? 37.114 11.204 -56.484 1.00 91.88 88 VAL A CA 1
ATOM 686 C C . VAL A 1 88 ? 36.683 11.022 -57.940 1.00 91.88 88 VAL A C 1
ATOM 688 O O . VAL A 1 88 ? 37.536 10.908 -58.807 1.00 91.88 88 VAL A O 1
ATOM 691 N N . SER A 1 89 ? 35.382 10.959 -58.233 1.00 86.69 89 SER A N 1
ATOM 692 C CA . SER A 1 89 ? 34.912 10.906 -59.626 1.00 86.69 89 SER A CA 1
ATOM 693 C C . SER A 1 89 ? 34.877 12.291 -60.291 1.00 86.69 89 SER A C 1
ATOM 695 O O . SER A 1 89 ? 34.655 12.358 -61.498 1.00 86.69 89 SER A O 1
ATOM 697 N N . GLU A 1 90 ? 35.030 13.370 -59.515 1.00 74.81 90 GLU A N 1
ATOM 698 C CA . GLU A 1 90 ? 35.037 14.765 -59.981 1.00 74.81 90 GLU A CA 1
ATOM 699 C C . GLU A 1 90 ? 36.454 15.339 -60.200 1.00 74.81 90 GLU A C 1
ATOM 701 O O . GLU A 1 90 ? 36.571 16.378 -60.851 1.00 74.81 90 GLU A O 1
ATOM 706 N N . ASP A 1 91 ? 37.501 14.649 -59.725 1.00 55.25 91 ASP A N 1
ATOM 707 C CA . ASP A 1 91 ? 38.923 14.852 -60.079 1.00 55.25 91 ASP A CA 1
ATOM 708 C C . ASP A 1 91 ? 39.336 13.975 -61.284 1.00 55.25 91 ASP A C 1
ATOM 710 O O . ASP A 1 91 ? 40.102 14.467 -62.149 1.00 55.25 91 ASP A O 1
#

Foldseek 3Di:
DVVDCVVVVVQPPHDCPVVVVVVPDDPVVVVVVVVVDPDDDDPVCVVCNVPPNPPPPPPPVCPVPPCVVPVVVVVVVVVVVVVVVVVVVVD

Organism: Diceros bicornis minor (NCBI:txid77932)

pLDDT: mean 84.86, std 16.31, range [40.62, 97.62]

Sequence (91 aa):
HPGGEEVLREQAGGDATENFEDVGHSTDARELSKTFIIGELHPDDRSKITRPAETLITTVDSDSSWWTNWVIPAISALVVALMYRIYVSED

Radius of gyration: 29.33 Å; chains: 1; bounding box: 55×35×78 Å

Secondary structure (DSSP, 8-state):
-TT-SHHHHHTTTS--HHHHHHHT--HHHHHHHHTT------HHHHHHHHS-----------TTTTTHHHHHHHHHHHHHHHHHHHHHHH-

InterPro domains:
  IPR001199 Cytochrome b5-like heme/steroid binding domain [PF00173] (1-41)
  IPR001199 Cytochrome b5-like heme/steroid binding domain [PR00363] (1-15)
  IPR001199 Cytochrome b5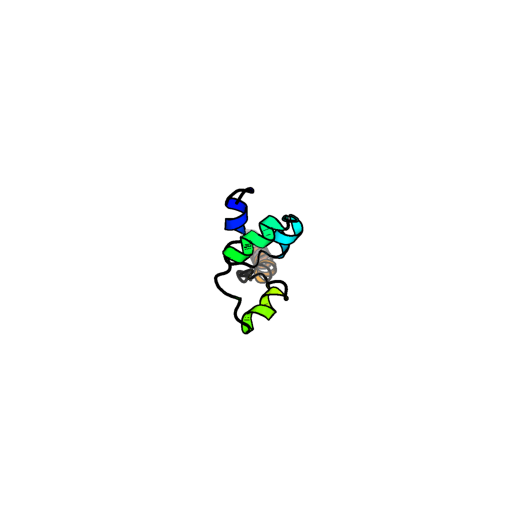-like heme/steroid binding domain [PR00363] (16-23)
  IPR001199 Cytochrome b5-like heme/steroid binding domain [PR00363] (29-41)
  IPR001199 Cytochrome b5-like heme/steroid binding domain [PS50255] (1-42)
  IPR036400 Cytochrome b5-like heme/steroid binding domain superfamily [G3DSA:3.10.120.10] (1-56)
  IPR036400 Cytochrome b5-like heme/steroid binding domain superfamily [SSF55856] (1-57)
  IPR050668 Cytochrome b5 [PTHR19359] (1-86)